Protein AF-A0A7S0YX97-F1 (afdb_monomer_lite)

pLDDT: mean 81.43, std 14.06, range [36.03, 95.94]

Organism: NCBI:txid464990

Structure (mmCIF, N/CA/C/O backbone):
data_AF-A0A7S0YX97-F1
#
_entry.id   AF-A0A7S0YX97-F1
#
loop_
_atom_site.group_PDB
_atom_site.id
_atom_site.type_symbol
_atom_site.label_atom_id
_atom_site.label_alt_id
_atom_site.label_comp_id
_atom_site.label_asym_id
_atom_site.label_entity_id
_atom_site.label_seq_id
_atom_site.pdbx_PDB_ins_code
_atom_site.Cartn_x
_atom_site.Cartn_y
_atom_site.Cartn_z
_atom_site.occupancy
_atom_site.B_iso_or_equiv
_atom_site.auth_seq_id
_atom_site.auth_comp_id
_atom_site.auth_asym_id
_atom_site.auth_atom_id
_atom_site.pdbx_PDB_model_num
ATOM 1 N N . TRP A 1 1 ? 16.962 -0.745 16.112 1.00 36.03 1 TRP A N 1
ATOM 2 C CA . TRP A 1 1 ? 16.761 0.071 14.904 1.00 36.03 1 TRP A CA 1
ATOM 3 C C . TRP A 1 1 ? 15.446 0.807 15.059 1.00 36.03 1 TRP A C 1
ATOM 5 O O . TRP A 1 1 ? 14.410 0.289 14.685 1.00 36.03 1 TRP A O 1
ATOM 15 N N . THR A 1 2 ? 15.469 1.960 15.720 1.00 36.66 2 THR A N 1
ATOM 16 C CA . THR A 1 2 ? 14.302 2.837 15.868 1.00 36.66 2 THR A CA 1
ATOM 17 C C . THR A 1 2 ? 14.661 4.143 15.182 1.00 36.66 2 THR A C 1
ATOM 19 O O . THR A 1 2 ? 15.273 5.018 15.789 1.00 36.66 2 THR A O 1
ATOM 22 N N . SER A 1 3 ? 14.378 4.244 13.885 1.00 39.28 3 SER A N 1
ATOM 23 C CA . SER A 1 3 ? 14.501 5.509 13.166 1.00 39.28 3 SER A CA 1
ATOM 24 C C . SER A 1 3 ? 13.164 6.233 13.243 1.00 39.28 3 SER A C 1
ATOM 26 O O . SER A 1 3 ? 12.255 5.970 12.463 1.00 39.28 3 SER A O 1
ATOM 28 N N . HIS A 1 4 ? 13.057 7.150 14.204 1.00 38.91 4 HIS A N 1
ATOM 29 C CA . HIS A 1 4 ? 12.145 8.282 14.107 1.00 38.91 4 HIS A CA 1
ATOM 30 C C . HIS A 1 4 ? 12.604 9.151 12.934 1.00 38.91 4 HIS A C 1
ATOM 32 O O . HIS A 1 4 ? 13.536 9.943 13.041 1.00 38.91 4 HIS A O 1
ATOM 38 N N . GLY A 1 5 ? 11.975 8.934 11.789 1.00 39.34 5 GLY A N 1
ATOM 39 C CA . GLY A 1 5 ? 12.177 9.688 10.566 1.00 39.34 5 GLY A CA 1
ATOM 40 C C . GLY A 1 5 ? 11.079 9.265 9.615 1.00 39.34 5 GLY A C 1
ATOM 41 O O . GLY A 1 5 ? 11.224 8.251 8.948 1.00 39.34 5 GLY A O 1
ATOM 42 N N . SER A 1 6 ? 9.963 9.998 9.634 1.00 45.00 6 SER A N 1
ATOM 43 C CA . SER A 1 6 ? 8.816 9.810 8.742 1.00 45.00 6 SER A CA 1
ATOM 44 C C . SER A 1 6 ? 9.303 9.668 7.296 1.00 45.00 6 SER A C 1
ATOM 46 O O . SER A 1 6 ? 9.587 10.668 6.632 1.00 45.00 6 SER A O 1
ATOM 48 N N . THR A 1 7 ? 9.400 8.437 6.799 1.00 53.12 7 THR A N 1
ATOM 49 C CA . THR A 1 7 ? 9.616 8.172 5.381 1.00 53.12 7 THR A CA 1
ATOM 50 C C . THR A 1 7 ? 8.329 8.544 4.662 1.00 53.12 7 THR A C 1
ATOM 52 O O . THR A 1 7 ? 7.250 8.016 4.916 1.00 53.12 7 THR A O 1
ATOM 55 N N . VAL A 1 8 ? 8.419 9.556 3.811 1.00 60.56 8 VAL A N 1
ATOM 56 C CA . VAL A 1 8 ? 7.287 10.024 3.020 1.00 60.56 8 VAL A CA 1
ATOM 57 C C . VAL A 1 8 ? 6.892 8.920 2.038 1.00 60.56 8 VAL A C 1
ATOM 59 O O . VAL A 1 8 ? 7.687 8.605 1.162 1.00 60.56 8 VAL A O 1
ATOM 62 N N . GLY A 1 9 ? 5.688 8.356 2.189 1.00 70.44 9 GLY A N 1
ATOM 63 C CA . GLY A 1 9 ? 4.916 7.633 1.166 1.00 70.44 9 GLY A CA 1
ATOM 64 C C . GLY A 1 9 ? 5.698 6.787 0.157 1.00 70.44 9 GLY A C 1
ATOM 65 O O . GLY A 1 9 ? 5.473 6.945 -1.039 1.00 70.44 9 GLY A O 1
ATOM 66 N N . GLN A 1 10 ? 6.625 5.934 0.602 1.00 80.38 10 GLN A N 1
ATOM 67 C CA . GLN A 1 10 ? 7.379 5.049 -0.292 1.00 80.38 10 GLN A CA 1
ATOM 68 C C . GLN A 1 10 ? 6.646 3.721 -0.493 1.00 80.38 10 GLN A C 1
ATOM 70 O O . GLN A 1 10 ? 6.045 3.185 0.436 1.00 80.38 10 GLN A O 1
ATOM 75 N N . VAL A 1 11 ? 6.767 3.161 -1.693 1.00 86.31 11 VAL A N 1
ATOM 76 C CA . VAL A 1 11 ? 6.356 1.794 -2.036 1.00 86.31 11 VAL A CA 1
ATOM 77 C C . VAL A 1 11 ? 7.559 1.168 -2.707 1.00 86.31 11 VAL A C 1
ATOM 79 O O . VAL A 1 11 ? 8.001 1.637 -3.753 1.00 86.31 11 VAL A O 1
ATOM 82 N N . LEU A 1 12 ? 8.127 0.153 -2.065 1.00 87.56 12 LEU A N 1
ATOM 83 C CA . LEU A 1 12 ? 9.315 -0.523 -2.563 1.00 87.56 12 LEU A CA 1
ATOM 84 C C . LEU A 1 12 ? 8.913 -1.859 -3.185 1.00 87.56 12 LEU A C 1
ATOM 86 O O . LEU A 1 12 ? 8.162 -2.619 -2.573 1.00 87.56 12 LEU A O 1
ATOM 90 N N . SER A 1 13 ? 9.436 -2.153 -4.370 1.00 87.88 13 SER A N 1
ATOM 91 C CA . SER A 1 13 ? 9.271 -3.442 -5.040 1.00 87.88 13 SER A CA 1
ATOM 92 C C . SER A 1 13 ? 10.614 -4.160 -5.168 1.00 87.88 13 SER A C 1
ATOM 94 O O . SER A 1 13 ? 11.678 -3.536 -5.156 1.00 87.88 13 SER A O 1
ATOM 96 N N . SER A 1 14 ? 10.565 -5.486 -5.272 1.00 90.50 14 SER A N 1
ATOM 97 C CA . SER A 1 14 ? 11.725 -6.324 -5.550 1.00 90.50 14 SER A CA 1
ATOM 98 C C . SER A 1 14 ? 11.295 -7.558 -6.335 1.00 90.50 14 SER A C 1
ATOM 100 O O . SER A 1 14 ? 10.249 -8.142 -6.053 1.00 90.50 14 SER A O 1
ATOM 102 N N . SER A 1 15 ? 12.106 -7.957 -7.314 1.00 90.19 15 SER A N 1
ATOM 103 C CA . SER A 1 15 ? 11.893 -9.189 -8.090 1.00 90.19 15 SER A CA 1
ATOM 104 C C . SER A 1 15 ? 12.722 -10.371 -7.581 1.00 90.19 15 SER A C 1
ATOM 106 O O . SER A 1 15 ? 12.398 -11.517 -7.881 1.00 90.19 15 SER A O 1
ATOM 108 N N . ASP A 1 16 ? 13.771 -10.105 -6.800 1.00 93.19 16 ASP A N 1
ATOM 109 C CA . ASP A 1 16 ? 14.728 -11.096 -6.297 1.00 93.19 16 ASP A CA 1
ATOM 110 C C . ASP A 1 16 ? 14.778 -11.167 -4.760 1.00 93.19 16 ASP A C 1
ATOM 112 O O . ASP A 1 16 ? 15.461 -12.019 -4.194 1.00 93.19 16 ASP A O 1
ATOM 116 N N . GLY A 1 17 ? 14.064 -10.273 -4.072 1.00 92.56 17 GLY A N 1
ATOM 117 C CA . GLY A 1 17 ? 14.095 -10.112 -2.619 1.00 92.56 17 GLY A CA 1
ATOM 118 C C . GLY A 1 17 ? 15.376 -9.461 -2.082 1.00 92.56 17 GLY A C 1
ATOM 119 O O . GLY A 1 17 ? 15.478 -9.238 -0.875 1.00 92.56 17 GLY A O 1
ATOM 120 N N . ALA A 1 18 ? 16.344 -9.140 -2.944 1.00 93.00 18 ALA A N 1
ATOM 121 C CA . ALA A 1 18 ? 17.657 -8.619 -2.574 1.00 93.00 18 ALA A CA 1
ATOM 122 C C . ALA A 1 18 ? 17.830 -7.143 -2.960 1.00 93.00 18 ALA A C 1
ATOM 124 O O . ALA A 1 18 ? 18.402 -6.369 -2.189 1.00 93.00 18 ALA A O 1
ATOM 125 N N . VAL A 1 19 ? 17.314 -6.736 -4.120 1.00 92.44 19 VAL A N 1
ATOM 126 C CA . VAL A 1 19 ? 17.364 -5.359 -4.624 1.00 92.4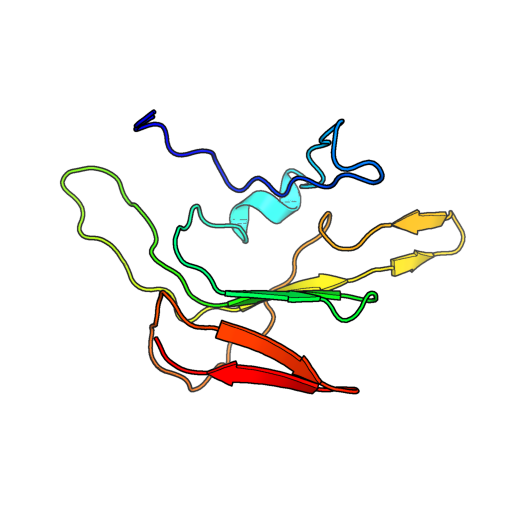4 19 VAL A CA 1
ATOM 127 C C . VAL A 1 19 ? 15.976 -4.743 -4.564 1.00 92.44 19 VAL A C 1
ATOM 129 O O . VAL A 1 19 ? 15.010 -5.327 -5.047 1.00 92.44 19 VAL A O 1
ATOM 132 N N . TRP A 1 20 ? 15.890 -3.542 -3.995 1.00 90.06 20 TRP A N 1
ATOM 133 C CA . TRP A 1 20 ? 14.630 -2.838 -3.778 1.00 90.06 20 TRP A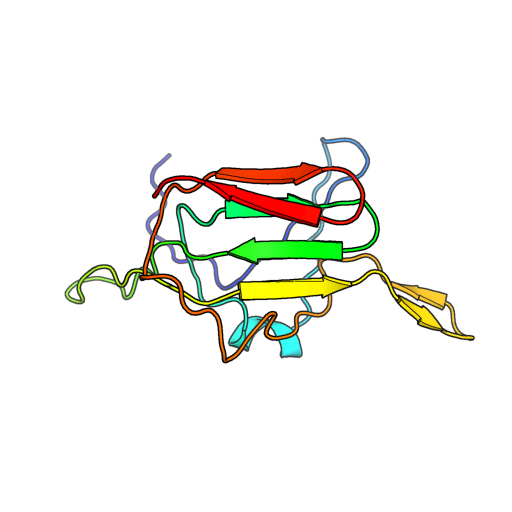 CA 1
ATOM 134 C C . TRP A 1 20 ? 14.606 -1.520 -4.545 1.00 90.06 20 TRP A C 1
ATOM 136 O O . TRP A 1 20 ? 15.545 -0.726 -4.457 1.00 90.06 20 TRP A O 1
ATOM 146 N N . VAL A 1 21 ? 13.523 -1.283 -5.282 1.00 88.31 21 VAL A N 1
ATOM 147 C CA . VAL A 1 21 ? 13.312 -0.081 -6.097 1.00 88.31 21 VAL A CA 1
ATOM 148 C C . VAL A 1 21 ? 12.095 0.666 -5.573 1.00 88.31 21 VAL A C 1
ATOM 150 O O . VAL A 1 21 ? 11.084 0.052 -5.248 1.00 88.31 21 VAL A O 1
ATOM 153 N N . ASN A 1 22 ? 12.189 1.992 -5.469 1.00 86.12 22 ASN A N 1
ATOM 154 C CA . ASN A 1 22 ? 11.039 2.821 -5.117 1.00 86.12 22 ASN A CA 1
ATOM 155 C C . ASN A 1 22 ? 10.160 3.035 -6.352 1.00 86.12 22 ASN A C 1
ATOM 157 O O . ASN A 1 22 ? 10.620 3.611 -7.336 1.00 86.12 22 ASN A O 1
ATOM 161 N N . GLU A 1 23 ? 8.912 2.585 -6.278 1.00 83.19 23 GLU A N 1
ATOM 162 C CA . GLU A 1 23 ? 7.961 2.614 -7.391 1.00 83.19 23 GLU A CA 1
ATOM 163 C C . GLU A 1 23 ? 7.120 3.889 -7.429 1.00 83.19 23 GLU A C 1
ATOM 165 O O . GLU A 1 23 ? 6.539 4.200 -8.461 1.00 83.19 23 GLU A O 1
ATOM 170 N N . VAL A 1 24 ? 7.027 4.639 -6.328 1.00 75.69 24 VAL A N 1
ATOM 171 C CA . VAL A 1 24 ? 6.045 5.728 -6.210 1.00 75.69 24 VAL A CA 1
ATOM 172 C C . VAL A 1 24 ? 6.406 6.909 -7.098 1.00 75.69 24 VAL A C 1
ATOM 174 O O . VAL A 1 24 ? 7.487 7.487 -6.970 1.00 75.69 24 VAL A O 1
ATOM 177 N N . ASP A 1 25 ? 5.455 7.326 -7.933 1.00 72.56 25 ASP A N 1
ATOM 178 C CA . ASP A 1 25 ? 5.541 8.611 -8.620 1.00 72.56 25 ASP A CA 1
ATOM 179 C C . ASP A 1 25 ? 5.145 9.771 -7.688 1.00 72.56 25 ASP A C 1
ATOM 181 O O . ASP A 1 25 ? 4.222 9.660 -6.873 1.00 72.56 25 ASP A O 1
ATOM 185 N N . TYR A 1 26 ? 5.803 10.921 -7.841 1.00 64.25 26 TYR A N 1
ATOM 186 C CA . TYR A 1 26 ? 5.603 12.116 -7.016 1.00 64.25 26 TYR A CA 1
ATOM 187 C C . TYR A 1 26 ? 4.142 12.578 -6.982 1.00 64.25 26 TYR A C 1
ATOM 189 O O . TYR A 1 26 ? 3.661 13.027 -5.941 1.00 64.25 26 TYR A O 1
ATOM 197 N N . ALA A 1 27 ? 3.412 12.420 -8.091 1.00 65.25 27 ALA A N 1
ATOM 198 C CA . ALA A 1 27 ? 1.992 12.760 -8.176 1.00 65.25 27 ALA A CA 1
ATOM 199 C C . ALA A 1 27 ? 1.105 11.906 -7.244 1.00 65.25 27 ALA A C 1
ATOM 201 O O . ALA A 1 27 ? 0.070 12.377 -6.773 1.00 65.25 27 ALA A O 1
ATOM 202 N N . SER A 1 28 ? 1.532 10.680 -6.925 1.00 67.00 28 SER A N 1
ATOM 203 C CA . SER A 1 28 ? 0.802 9.740 -6.062 1.00 67.00 28 SER A CA 1
ATOM 204 C C . SER A 1 28 ? 1.140 9.888 -4.575 1.00 67.00 28 SER A C 1
ATOM 206 O O . SER A 1 28 ? 0.391 9.412 -3.719 1.00 67.00 28 SER A O 1
ATOM 208 N N . MET A 1 29 ? 2.226 10.594 -4.235 1.00 66.44 29 MET A N 1
ATOM 209 C CA . MET A 1 29 ? 2.681 10.761 -2.846 1.00 66.44 29 MET A CA 1
ATOM 210 C C . MET A 1 29 ? 1.651 11.466 -1.953 1.00 66.44 29 MET A C 1
ATOM 212 O O . MET A 1 29 ? 1.604 11.216 -0.752 1.00 66.44 29 MET A O 1
ATOM 216 N N . ALA A 1 30 ? 0.798 12.322 -2.524 1.00 66.56 30 ALA A N 1
ATOM 217 C CA . ALA A 1 30 ? -0.257 13.005 -1.775 1.00 66.56 30 ALA A CA 1
ATOM 218 C C . ALA A 1 30 ? -1.359 12.050 -1.273 1.00 66.56 30 ALA A C 1
ATOM 220 O O . ALA A 1 30 ? -2.020 12.347 -0.278 1.00 66.56 30 ALA A O 1
ATOM 221 N N . LEU A 1 31 ? -1.557 10.911 -1.948 1.00 70.19 31 LEU A N 1
ATOM 222 C CA . LEU A 1 31 ? -2.525 9.879 -1.561 1.00 70.19 31 LEU A CA 1
ATOM 223 C C . LEU A 1 31 ? -1.914 8.871 -0.584 1.00 70.19 31 LEU A C 1
ATOM 225 O O . LEU A 1 31 ? -2.585 8.387 0.328 1.00 70.19 31 LEU A O 1
ATOM 229 N N . LEU A 1 32 ? -0.616 8.611 -0.720 1.00 75.00 32 LEU A N 1
ATOM 230 C CA . LEU A 1 32 ? 0.162 7.795 0.205 1.00 75.00 32 LEU A CA 1
ATOM 231 C C . LEU A 1 32 ? 0.619 8.609 1.413 1.00 75.00 32 LEU A C 1
ATOM 233 O O . LEU A 1 32 ? 1.810 8.790 1.672 1.00 75.00 32 LEU A O 1
ATOM 237 N N . VAL A 1 33 ? -0.356 9.092 2.182 1.00 78.75 33 VAL A N 1
ATOM 238 C CA . VAL A 1 33 ? -0.082 9.671 3.495 1.00 78.75 33 VAL A CA 1
ATOM 239 C C . VAL A 1 33 ? 0.759 8.683 4.305 1.00 78.75 33 VAL A C 1
ATOM 241 O O . VAL A 1 33 ? 0.400 7.504 4.384 1.00 78.75 33 VAL A O 1
ATOM 244 N N . SER A 1 34 ? 1.866 9.173 4.880 1.00 80.94 34 SER A N 1
ATOM 245 C CA . SER A 1 34 ? 2.753 8.376 5.732 1.00 80.94 34 SER A CA 1
ATOM 246 C C . SER A 1 34 ? 1.936 7.686 6.818 1.00 80.94 34 SER A C 1
ATOM 248 O O . SER A 1 34 ? 1.179 8.343 7.543 1.00 80.94 34 SER A O 1
ATOM 250 N N . ARG A 1 35 ? 2.038 6.359 6.864 1.00 84.75 35 ARG A N 1
ATOM 251 C CA . ARG A 1 35 ? 1.218 5.520 7.725 1.00 84.75 35 ARG A CA 1
ATOM 252 C C . ARG A 1 35 ? 1.948 4.252 8.131 1.00 84.75 35 ARG A C 1
ATOM 254 O O . ARG A 1 35 ? 2.739 3.710 7.365 1.00 84.75 35 ARG A O 1
ATOM 261 N N . GLU A 1 36 ? 1.605 3.758 9.307 1.00 88.06 36 GLU A N 1
ATOM 262 C CA . GLU A 1 36 ? 2.079 2.495 9.866 1.00 88.06 36 GLU A CA 1
ATOM 263 C C . GLU A 1 36 ? 0.889 1.567 10.130 1.00 88.06 36 GLU A C 1
ATOM 265 O O . GLU A 1 36 ? -0.258 2.010 10.180 1.00 88.06 36 GLU A O 1
ATOM 270 N N . HIS A 1 37 ? 1.139 0.263 10.263 1.00 91.62 37 HIS A N 1
ATOM 271 C CA . HIS A 1 37 ? 0.099 -0.741 10.551 1.00 91.62 37 HIS A CA 1
ATOM 272 C C . HIS A 1 37 ? -1.085 -0.760 9.562 1.00 91.62 37 HIS A C 1
ATOM 274 O O . HIS A 1 37 ? -2.186 -1.190 9.913 1.00 91.62 37 HIS A O 1
ATOM 280 N N . ALA A 1 38 ? -0.883 -0.283 8.334 1.00 91.94 38 ALA A N 1
ATOM 281 C CA . ALA A 1 38 ? -1.870 -0.406 7.273 1.00 91.94 38 ALA A CA 1
ATOM 282 C C . ALA A 1 38 ? -1.904 -1.845 6.742 1.00 91.94 38 ALA A C 1
ATOM 284 O O . ALA A 1 38 ? -0.880 -2.533 6.706 1.00 91.94 38 ALA A O 1
ATOM 285 N N . ALA A 1 39 ? -3.078 -2.289 6.306 1.00 94.50 39 ALA A N 1
ATOM 286 C CA . ALA A 1 39 ? -3.235 -3.592 5.681 1.00 94.50 39 ALA A CA 1
ATOM 287 C C . ALA A 1 39 ? -2.942 -3.486 4.180 1.00 94.50 39 ALA A C 1
ATOM 289 O O . ALA A 1 39 ? -3.420 -2.558 3.524 1.00 94.50 39 ALA A O 1
ATOM 290 N N . VAL A 1 40 ? -2.176 -4.435 3.638 1.00 94.25 40 VAL A N 1
ATOM 291 C CA . VAL A 1 40 ? -1.820 -4.482 2.214 1.00 94.25 40 VAL A CA 1
ATOM 292 C C . VAL A 1 40 ? -2.101 -5.866 1.651 1.00 94.25 40 VAL A C 1
ATOM 294 O O . VAL A 1 40 ? -1.781 -6.869 2.284 1.00 94.25 40 VAL A O 1
ATOM 297 N N . ALA A 1 41 ? -2.670 -5.915 0.450 1.00 94.81 41 ALA A N 1
ATOM 298 C CA . ALA A 1 41 ? -2.831 -7.137 -0.325 1.00 94.81 41 ALA A CA 1
ATOM 299 C C . ALA A 1 41 ? -2.690 -6.847 -1.818 1.00 94.81 41 ALA A C 1
ATOM 301 O O . ALA A 1 41 ? -2.851 -5.713 -2.271 1.00 94.81 41 ALA A O 1
ATOM 302 N N . SER A 1 42 ? -2.413 -7.898 -2.580 1.00 92.38 42 SER A N 1
ATOM 303 C CA . SER A 1 42 ? -2.413 -7.865 -4.035 1.00 92.38 42 SER A CA 1
ATOM 304 C C . SER A 1 42 ? -3.086 -9.115 -4.585 1.00 92.38 42 SER A C 1
ATOM 306 O O . SER A 1 42 ? -3.034 -10.180 -3.970 1.00 92.38 42 SER A O 1
ATOM 308 N N . ASP A 1 43 ? -3.714 -8.975 -5.746 1.00 89.56 43 ASP A N 1
ATOM 309 C CA . ASP A 1 43 ? -4.204 -10.072 -6.587 1.00 89.56 43 ASP A CA 1
ATOM 310 C C . ASP A 1 43 ? -3.339 -10.264 -7.852 1.00 89.56 43 ASP A C 1
ATOM 312 O O . ASP A 1 43 ? -3.694 -11.028 -8.744 1.00 89.56 43 ASP A O 1
ATOM 316 N N . GLY A 1 44 ? -2.195 -9.574 -7.936 1.00 86.50 44 GLY A N 1
ATOM 317 C CA . GLY A 1 44 ? -1.307 -9.560 -9.100 1.00 86.50 44 GLY A CA 1
ATOM 318 C C . GLY A 1 44 ? -1.671 -8.525 -10.171 1.00 86.50 44 GLY A C 1
ATOM 319 O O . GLY A 1 44 ? -0.800 -8.152 -10.953 1.00 86.50 44 GLY A O 1
ATOM 320 N N . LEU A 1 45 ? -2.905 -8.014 -10.188 1.00 88.69 45 LEU A N 1
ATOM 321 C CA . LEU A 1 45 ? -3.344 -6.937 -11.085 1.00 88.69 45 LEU A CA 1
ATOM 322 C C . LEU A 1 45 ? -3.464 -5.595 -10.367 1.00 88.69 45 LEU A C 1
ATOM 324 O O . LEU A 1 45 ? -3.369 -4.548 -10.996 1.00 88.69 45 LEU A O 1
ATOM 328 N N . GLN A 1 46 ? -3.657 -5.604 -9.057 1.00 90.94 46 GLN A N 1
ATOM 329 C CA . GLN A 1 46 ? -3.696 -4.407 -8.234 1.00 90.94 46 GLN A CA 1
ATOM 330 C C . GLN A 1 46 ? -3.024 -4.647 -6.888 1.00 90.94 46 GLN A C 1
ATOM 332 O O . GLN A 1 46 ? -2.872 -5.777 -6.416 1.00 90.94 46 GLN A O 1
ATOM 337 N N . VAL A 1 47 ? -2.640 -3.550 -6.252 1.00 92.44 47 VAL A N 1
ATOM 338 C CA . VAL A 1 47 ? -2.225 -3.492 -4.856 1.00 92.44 47 VAL A CA 1
ATOM 339 C C . VAL A 1 47 ? -3.215 -2.595 -4.132 1.00 92.44 47 VAL A C 1
ATOM 341 O O . VAL A 1 47 ? -3.475 -1.469 -4.560 1.00 92.44 47 VAL A O 1
ATOM 344 N N . VAL A 1 48 ? -3.757 -3.094 -3.028 1.00 92.56 48 VAL A N 1
ATOM 345 C CA . VAL A 1 48 ? -4.689 -2.365 -2.170 1.00 92.56 48 VAL A CA 1
ATOM 346 C C . VAL A 1 48 ? -4.019 -2.102 -0.832 1.00 92.56 48 VAL A C 1
ATOM 348 O O . VAL A 1 48 ? -3.457 -3.009 -0.221 1.00 92.56 48 VAL A O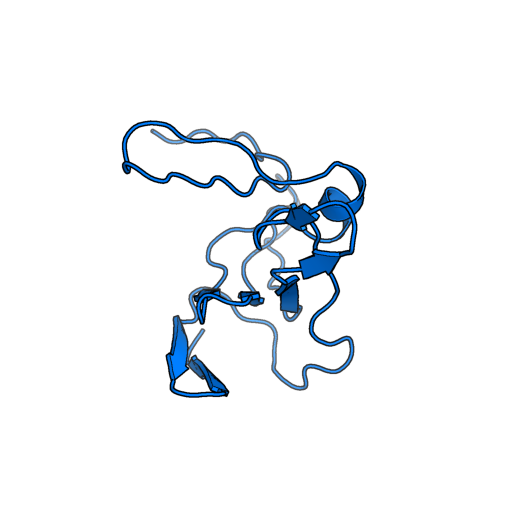 1
ATOM 351 N N . LEU A 1 49 ? -4.106 -0.854 -0.383 1.00 92.25 49 LEU A N 1
ATOM 352 C CA . LEU A 1 49 ? -3.656 -0.360 0.912 1.00 92.25 49 LEU A CA 1
ATOM 353 C C . LEU A 1 49 ? -4.879 0.154 1.674 1.00 92.25 49 LEU A C 1
ATOM 355 O O . LEU A 1 49 ? -5.601 1.009 1.160 1.00 92.25 49 LEU A O 1
ATOM 359 N N . ALA A 1 50 ? -5.109 -0.335 2.890 1.00 92.31 50 ALA A N 1
ATOM 360 C CA . ALA A 1 50 ? -6.279 0.023 3.687 1.00 92.31 50 ALA A CA 1
ATOM 361 C C . ALA A 1 50 ? -5.910 0.414 5.124 1.00 92.31 50 ALA A C 1
ATOM 363 O O . ALA A 1 50 ? -5.167 -0.296 5.808 1.00 92.31 50 ALA A O 1
ATOM 364 N N . GLY A 1 51 ? -6.491 1.524 5.586 1.00 91.94 51 GLY A N 1
ATOM 365 C CA . GLY A 1 51 ? -6.381 1.995 6.966 1.00 91.94 51 GLY A CA 1
ATOM 366 C C . GLY A 1 51 ? -4.949 2.323 7.392 1.00 91.94 51 GLY A C 1
ATOM 367 O O . GLY A 1 51 ? -4.146 2.827 6.597 1.00 91.94 51 GLY A O 1
ATOM 368 N N . GLY A 1 52 ? -4.654 2.053 8.664 1.00 91.75 52 GLY A N 1
ATOM 369 C CA . GLY A 1 52 ? -3.368 2.316 9.308 1.00 91.75 52 GLY A CA 1
ATOM 370 C C . GLY A 1 52 ? -3.406 3.512 10.258 1.00 91.75 52 GLY A C 1
ATOM 371 O O . GLY A 1 52 ? -4.444 4.132 10.476 1.00 91.75 52 GLY A O 1
ATOM 372 N N . VAL A 1 53 ? -2.251 3.827 10.832 1.00 89.88 53 VAL A N 1
ATOM 373 C CA . VAL A 1 53 ? -2.033 4.963 11.729 1.00 89.88 53 VAL A CA 1
ATOM 374 C C . VAL A 1 53 ? -1.185 5.991 11.007 1.00 89.88 53 VAL A C 1
ATOM 376 O O . VAL A 1 53 ? -0.069 5.689 10.591 1.00 89.88 53 VAL A O 1
ATOM 379 N N . ARG A 1 54 ? -1.683 7.217 10.874 1.00 86.69 54 ARG A N 1
ATOM 380 C CA . ARG A 1 54 ? -0.875 8.349 10.432 1.00 86.69 54 ARG A CA 1
ATOM 381 C C . ARG A 1 54 ? -0.129 8.941 11.623 1.00 86.69 54 ARG A C 1
ATOM 383 O O . ARG A 1 54 ? -0.754 9.469 12.543 1.00 86.69 54 ARG A O 1
ATOM 390 N N . ASN A 1 55 ? 1.196 8.956 11.525 1.00 76.06 55 ASN A N 1
ATOM 391 C CA . ASN A 1 55 ? 2.059 9.674 12.456 1.00 76.06 55 ASN A CA 1
ATOM 392 C C . ASN A 1 55 ? 2.158 11.144 12.037 1.00 76.06 55 ASN A C 1
ATOM 394 O O . ASN A 1 55 ? 2.704 11.477 10.985 1.00 76.06 55 ASN A O 1
ATOM 398 N N . LEU A 1 56 ? 1.597 12.034 12.855 1.00 74.31 56 LEU A N 1
ATOM 399 C CA . LEU A 1 56 ? 1.638 13.486 12.636 1.00 74.31 56 LEU A CA 1
ATOM 400 C C . LEU A 1 56 ? 2.857 14.157 13.291 1.00 74.31 56 LEU A C 1
ATOM 402 O O . LEU A 1 56 ? 3.023 15.370 13.174 1.00 74.31 56 LEU A O 1
ATOM 406 N N . GLY A 1 57 ? 3.722 13.359 13.925 1.00 68.62 57 GLY A N 1
ATOM 407 C CA . GLY A 1 57 ? 4.832 13.832 14.746 1.00 68.62 57 GLY A CA 1
ATOM 408 C C . GLY A 1 57 ? 4.359 14.375 16.095 1.00 68.62 57 GLY A C 1
ATOM 409 O O . GLY A 1 57 ? 3.216 14.799 16.250 1.00 68.62 57 GLY A O 1
ATOM 410 N N . GLU A 1 58 ? 5.251 14.379 17.081 1.00 68.38 58 GLU A N 1
ATOM 411 C CA . GLU A 1 58 ? 4.988 15.010 18.377 1.00 68.38 58 GLU A CA 1
ATOM 412 C C . GLU A 1 58 ? 4.760 16.523 18.203 1.00 68.38 58 GLU A C 1
ATOM 414 O O . GLU A 1 58 ? 5.522 17.168 17.474 1.00 68.38 58 GLU A O 1
ATOM 419 N N . PRO A 1 59 ? 3.745 17.130 18.850 1.00 59.81 59 PRO A N 1
ATOM 420 C CA . PRO A 1 59 ? 2.877 16.591 19.907 1.00 59.81 59 PRO A CA 1
ATOM 421 C C . PRO A 1 59 ? 1.496 16.106 19.409 1.00 59.81 59 PRO A C 1
ATOM 423 O O . PRO A 1 59 ? 0.532 16.086 20.176 1.00 59.81 59 PRO A O 1
ATOM 426 N N . SER A 1 60 ? 1.337 15.827 18.112 1.00 64.94 60 SER A N 1
ATOM 427 C CA . SER A 1 60 ? 0.030 15.472 17.552 1.00 64.94 60 SER A CA 1
ATOM 428 C C . SER A 1 60 ? -0.300 13.996 17.779 1.00 64.94 60 SER A C 1
ATOM 430 O O . SER A 1 60 ? 0.553 13.141 17.544 1.00 64.94 60 SER A O 1
ATOM 432 N N . PRO A 1 61 ? -1.544 13.678 18.18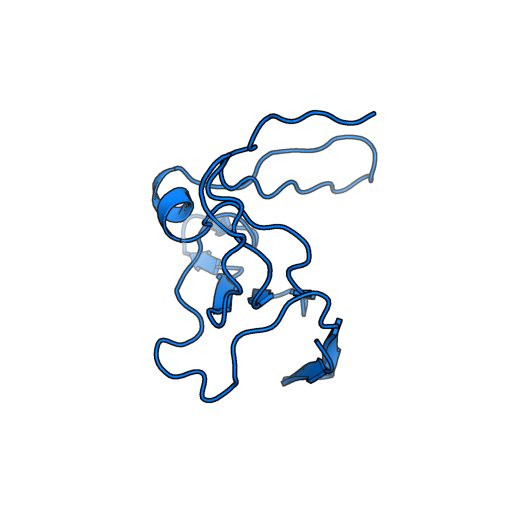1 1.00 69.44 61 PRO A N 1
ATOM 433 C CA . PRO A 1 61 ? -1.953 12.301 18.399 1.00 69.44 61 PRO A CA 1
ATOM 434 C C . PRO A 1 61 ? -1.933 11.501 17.093 1.00 69.44 61 PRO A C 1
ATOM 436 O O . PRO A 1 61 ? -2.194 12.030 16.007 1.00 69.44 61 PRO A O 1
ATOM 439 N N . GLU A 1 62 ? -1.658 10.207 17.231 1.00 81.56 62 GLU A N 1
ATOM 440 C CA . GLU A 1 62 ? -1.861 9.201 16.194 1.00 81.56 62 GLU A CA 1
ATOM 441 C C . GLU A 1 62 ? -3.281 9.301 15.615 1.00 81.56 62 GLU A C 1
ATOM 443 O O . GLU A 1 62 ? -4.270 9.332 16.351 1.00 81.56 62 GLU A O 1
ATOM 448 N N . MET A 1 63 ? -3.390 9.365 14.286 1.00 87.38 63 MET A N 1
ATOM 449 C CA . MET A 1 63 ? -4.680 9.417 13.597 1.00 87.38 63 MET A CA 1
ATOM 450 C C . MET A 1 63 ? -4.941 8.092 12.890 1.00 87.38 63 MET A C 1
ATOM 452 O O . MET A 1 63 ? -4.234 7.743 11.944 1.00 87.38 63 MET A O 1
ATOM 456 N N . LEU A 1 64 ? -5.980 7.377 13.322 1.00 90.31 64 LEU A N 1
ATOM 457 C CA . LEU A 1 64 ? -6.449 6.189 12.619 1.00 90.31 64 LEU A CA 1
ATOM 458 C C . LEU A 1 64 ? -7.039 6.578 11.264 1.00 90.31 64 LEU A C 1
ATOM 460 O O . LEU A 1 64 ? -7.773 7.559 11.126 1.00 90.31 64 LEU A O 1
ATOM 464 N N . LEU A 1 65 ? -6.710 5.788 10.253 1.00 89.12 65 LEU A N 1
ATOM 465 C CA . LEU A 1 65 ? -7.158 5.991 8.891 1.00 89.12 65 LEU A CA 1
ATOM 466 C C . LEU A 1 65 ? -8.293 5.019 8.560 1.00 89.12 65 LEU A C 1
ATOM 468 O O . LEU A 1 65 ? -8.338 3.876 9.014 1.00 89.12 65 LEU A O 1
ATOM 472 N N . ARG A 1 66 ? -9.222 5.485 7.729 1.00 90.44 66 ARG A N 1
ATOM 473 C CA . ARG A 1 66 ? -10.309 4.682 7.137 1.00 90.44 66 ARG A CA 1
ATOM 474 C C . ARG A 1 66 ? -10.249 4.647 5.615 1.00 90.44 66 ARG A C 1
ATOM 476 O O . ARG A 1 66 ? -11.161 4.125 4.981 1.00 90.44 66 ARG A O 1
ATOM 483 N N . ASP A 1 67 ? -9.242 5.274 5.024 1.00 89.19 67 ASP A N 1
ATOM 484 C CA . ASP A 1 67 ? -9.119 5.371 3.581 1.00 89.19 67 ASP A CA 1
ATOM 485 C C . ASP A 1 67 ? -8.603 4.063 2.971 1.00 89.19 67 ASP A C 1
ATOM 487 O O . ASP A 1 67 ? -8.045 3.187 3.639 1.00 89.19 67 ASP A O 1
ATOM 491 N N . VAL A 1 68 ? -8.832 3.958 1.667 1.00 90.19 68 VAL A N 1
ATOM 492 C CA . VAL A 1 68 ? -8.270 2.921 0.811 1.00 90.19 68 VAL A CA 1
ATOM 493 C C . VAL A 1 68 ? -7.542 3.621 -0.312 1.00 90.19 68 VAL A C 1
ATOM 495 O O . VAL A 1 68 ? -8.109 4.514 -0.949 1.00 90.19 68 VAL A O 1
ATOM 498 N N . ALA A 1 69 ? -6.323 3.186 -0.585 1.00 90.06 69 ALA A N 1
ATOM 499 C CA . ALA A 1 69 ? -5.609 3.524 -1.800 1.00 90.06 69 ALA A CA 1
ATOM 500 C C . ALA A 1 69 ? -5.449 2.250 -2.633 1.00 90.06 69 ALA A C 1
ATOM 502 O O . ALA A 1 69 ? -5.188 1.174 -2.093 1.00 90.06 69 ALA A O 1
ATOM 503 N N . VAL A 1 70 ? -5.636 2.371 -3.943 1.00 90.94 70 VAL A N 1
ATOM 504 C CA . VAL A 1 70 ? -5.495 1.260 -4.885 1.00 90.94 70 VAL A CA 1
ATOM 505 C C . VAL A 1 70 ? -4.560 1.682 -6.000 1.00 90.94 70 VAL A C 1
ATOM 507 O O . VAL A 1 70 ? -4.682 2.785 -6.539 1.00 90.94 70 VAL A O 1
ATOM 510 N N . SER A 1 71 ? -3.633 0.799 -6.339 1.00 90.38 71 SER A N 1
ATOM 511 C CA . SER A 1 71 ? -2.767 0.932 -7.498 1.00 90.38 71 SER A CA 1
ATOM 512 C C . SER A 1 71 ? -2.991 -0.240 -8.434 1.00 90.38 71 SER A C 1
ATOM 514 O O . SER A 1 71 ? -3.030 -1.380 -7.982 1.00 90.38 71 SER A O 1
ATOM 516 N N . PHE A 1 72 ? -3.127 0.038 -9.724 1.00 89.12 72 PHE A N 1
ATOM 517 C CA . PHE A 1 72 ? -3.429 -0.962 -10.739 1.00 89.12 72 PHE A CA 1
ATOM 518 C C . PHE A 1 72 ? -2.234 -1.172 -11.661 1.00 89.12 72 PHE A C 1
ATOM 520 O O . PHE A 1 72 ? -1.495 -0.244 -11.986 1.00 89.12 72 PHE A O 1
ATOM 527 N N . TYR A 1 73 ? -2.089 -2.406 -12.119 1.00 86.44 73 TYR A N 1
ATOM 528 C CA . TYR A 1 73 ? -1.320 -2.746 -13.296 1.00 86.44 73 TYR A CA 1
ATOM 529 C C . TYR A 1 73 ? -2.075 -2.227 -14.521 1.00 86.44 73 TYR A C 1
ATOM 531 O O . TYR A 1 73 ? -3.230 -2.597 -14.754 1.00 86.44 73 TYR A O 1
ATOM 539 N N . HIS A 1 74 ? -1.430 -1.376 -15.311 1.00 81.12 74 HIS A N 1
ATOM 540 C CA . HIS A 1 74 ? -2.021 -0.813 -16.520 1.00 81.12 74 HIS A CA 1
ATOM 541 C C . HIS A 1 74 ? -1.137 -1.103 -17.726 1.00 81.12 74 HIS A C 1
ATOM 543 O O . HIS A 1 74 ? 0.057 -0.833 -17.702 1.00 81.12 74 HIS A O 1
ATOM 549 N N . CYS A 1 75 ? -1.733 -1.609 -18.806 1.00 79.19 75 CYS A N 1
ATOM 550 C CA . CYS A 1 75 ? -1.091 -1.684 -20.115 1.00 79.19 75 CYS A CA 1
ATOM 551 C C . CYS A 1 75 ? -1.737 -0.679 -21.065 1.00 79.19 75 CYS A C 1
ATOM 553 O O . CYS A 1 75 ? -2.949 -0.701 -21.277 1.00 79.19 75 CYS A O 1
ATOM 555 N N . HIS A 1 76 ? -0.909 0.164 -21.669 1.00 80.19 76 HIS A N 1
ATOM 556 C CA . HIS A 1 76 ? -1.265 1.045 -22.774 1.00 80.19 76 HIS A CA 1
ATOM 557 C C . HIS A 1 76 ? -0.468 0.654 -24.024 1.00 80.19 76 HIS A C 1
ATOM 559 O O . HIS A 1 76 ? 0.438 -0.178 -23.968 1.00 80.19 76 HIS A O 1
ATOM 565 N N . GLU A 1 77 ? -0.776 1.278 -25.162 1.00 79.75 77 GLU A N 1
ATOM 566 C CA . GLU A 1 77 ? -0.097 1.012 -26.442 1.00 79.75 77 GLU A CA 1
ATOM 567 C C . GLU A 1 77 ? 1.432 1.165 -26.358 1.00 79.75 77 GLU A C 1
ATOM 569 O O . GLU A 1 77 ? 2.169 0.482 -27.063 1.00 79.75 77 GLU A O 1
ATOM 574 N N . THR A 1 78 ? 1.917 2.034 -25.468 1.00 81.81 78 THR A N 1
ATOM 575 C CA . THR A 1 78 ? 3.342 2.337 -25.296 1.00 81.81 78 THR A CA 1
ATOM 576 C C . THR A 1 78 ? 4.036 1.508 -24.211 1.00 81.81 78 THR A C 1
ATOM 578 O O . THR A 1 78 ? 5.223 1.720 -23.969 1.00 81.81 78 THR A O 1
ATOM 581 N N . GLY A 1 79 ? 3.334 0.584 -23.545 1.00 78.50 79 GLY A N 1
ATOM 582 C CA . GLY A 1 79 ? 3.910 -0.299 -22.528 1.00 78.50 79 GLY A CA 1
ATOM 583 C C . GLY A 1 79 ? 3.002 -0.532 -21.323 1.00 78.50 79 GLY A C 1
ATOM 584 O O . GLY A 1 79 ? 1.907 0.019 -21.227 1.00 78.50 79 GLY A O 1
ATOM 585 N N . CYS A 1 80 ? 3.485 -1.353 -20.394 1.00 79.19 80 CYS A N 1
ATOM 586 C CA . CYS A 1 80 ? 2.783 -1.660 -19.154 1.00 79.19 80 CYS A CA 1
ATOM 587 C C . CYS A 1 80 ? 3.506 -1.067 -17.942 1.00 79.19 80 CYS A C 1
ATOM 589 O O . CYS A 1 80 ? 4.738 -1.050 -17.895 1.00 79.19 80 CYS A O 1
ATOM 591 N N . SER A 1 81 ? 2.741 -0.600 -16.960 1.00 77.06 81 SER A N 1
ATOM 592 C CA . SER A 1 81 ? 3.218 -0.170 -15.651 1.00 77.06 81 SER A CA 1
ATOM 593 C C . SER A 1 81 ? 2.851 -1.203 -14.590 1.00 77.06 81 SER A C 1
ATOM 595 O O . SER A 1 81 ? 1.763 -1.779 -14.600 1.00 77.06 81 SER A O 1
ATOM 597 N N . ASN A 1 82 ? 3.776 -1.436 -13.660 1.00 79.06 82 ASN A N 1
ATOM 598 C CA . ASN A 1 82 ? 3.513 -2.271 -12.497 1.00 79.06 82 ASN A CA 1
ATOM 599 C C . ASN A 1 82 ? 2.556 -1.556 -11.536 1.00 79.06 82 ASN A C 1
ATOM 601 O O . ASN A 1 82 ? 2.636 -0.336 -11.356 1.00 79.06 82 ASN A O 1
ATOM 605 N N . ALA A 1 83 ? 1.702 -2.330 -10.867 1.00 82.88 83 ALA A N 1
ATOM 606 C CA . ALA A 1 83 ? 0.992 -1.837 -9.696 1.00 82.88 83 ALA A CA 1
ATOM 607 C C . ALA A 1 83 ? 2.005 -1.401 -8.618 1.00 82.88 83 ALA A C 1
ATOM 609 O O . ALA A 1 83 ? 3.063 -2.006 -8.453 1.00 82.88 83 ALA A O 1
ATOM 610 N N . GLY A 1 84 ? 1.676 -0.344 -7.884 1.00 81.25 84 GLY A N 1
ATOM 611 C CA . GLY A 1 84 ? 2.518 0.301 -6.875 1.00 81.25 84 GLY A CA 1
ATOM 612 C C . GLY A 1 84 ? 3.040 1.684 -7.279 1.00 81.25 84 GLY A C 1
ATOM 613 O O . GLY A 1 84 ? 3.470 2.433 -6.400 1.00 81.25 84 GLY A O 1
ATOM 614 N N . ARG A 1 85 ? 2.955 2.054 -8.566 1.00 82.88 85 ARG A N 1
ATOM 615 C CA . ARG A 1 85 ? 3.483 3.327 -9.087 1.00 82.88 85 ARG A CA 1
ATOM 616 C C . ARG A 1 85 ? 2.494 4.483 -9.033 1.00 82.88 85 ARG A C 1
ATOM 618 O O . ARG A 1 85 ? 2.809 5.555 -8.514 1.00 82.88 85 ARG A O 1
ATOM 625 N N . GLU A 1 86 ? 1.294 4.246 -9.546 1.00 85.50 86 GLU A N 1
ATOM 626 C CA . GLU A 1 86 ? 0.204 5.220 -9.578 1.00 85.50 86 GLU A CA 1
ATOM 627 C C . GLU A 1 86 ? -0.897 4.802 -8.615 1.00 85.50 86 GLU A C 1
ATOM 629 O O . GLU A 1 86 ? -1.382 3.673 -8.680 1.00 85.50 86 GLU A O 1
ATOM 634 N N . TRP A 1 87 ? -1.296 5.698 -7.718 1.00 87.69 87 TRP A N 1
ATOM 635 C CA . TRP A 1 87 ? -2.307 5.402 -6.709 1.00 87.69 87 TRP A CA 1
ATOM 636 C C . TRP A 1 87 ? -3.558 6.224 -6.944 1.00 87.69 87 TRP A C 1
ATOM 638 O O . TRP A 1 87 ? -3.510 7.402 -7.288 1.00 87.69 87 TRP A O 1
ATOM 648 N N . THR A 1 88 ? -4.699 5.594 -6.713 1.00 87.44 88 THR A N 1
ATOM 649 C CA . THR A 1 88 ? -6.012 6.221 -6.789 1.00 87.44 88 THR A CA 1
ATOM 650 C C . THR A 1 88 ? -6.778 5.957 -5.494 1.00 87.44 88 THR A C 1
ATOM 652 O O . THR A 1 88 ? -6.543 4.945 -4.827 1.00 87.44 88 THR A O 1
ATOM 655 N N . PRO A 1 89 ? -7.690 6.851 -5.081 1.00 87.62 89 PRO A N 1
ATOM 656 C CA . PRO A 1 89 ? -8.562 6.578 -3.946 1.00 87.62 89 PRO A CA 1
ATOM 657 C C . PRO A 1 89 ? -9.457 5.367 -4.248 1.00 87.62 89 PRO A C 1
ATOM 659 O O . PRO A 1 89 ? -10.292 5.436 -5.147 1.00 87.62 89 PRO A O 1
ATOM 662 N N . GLY A 1 90 ? -9.320 4.288 -3.473 1.00 80.62 90 GLY A N 1
ATOM 663 C CA . GLY A 1 90 ? -10.097 3.055 -3.643 1.00 80.62 90 GLY A CA 1
ATOM 664 C C . GLY A 1 90 ? -11.580 3.248 -3.370 1.00 80.62 90 GLY A C 1
ATOM 665 O O . GLY A 1 90 ? -12.419 2.684 -4.058 1.00 80.62 90 GLY A O 1
ATOM 666 N N . THR A 1 91 ? -11.911 4.116 -2.413 1.00 65.81 91 THR A N 1
ATOM 667 C CA . THR A 1 91 ? -13.289 4.530 -2.139 1.00 65.81 91 THR A CA 1
ATOM 668 C C . THR A 1 91 ? -13.299 5.833 -1.343 1.00 65.81 91 THR A C 1
ATOM 670 O O . THR A 1 91 ? -12.749 5.888 -0.246 1.00 65.81 91 THR A O 1
ATOM 673 N N . ARG A 1 92 ? -14.022 6.859 -1.815 1.00 56.66 92 ARG A N 1
ATOM 674 C CA . ARG A 1 92 ? -14.468 7.972 -0.944 1.00 56.66 92 ARG A CA 1
ATOM 675 C C . ARG A 1 92 ? -15.645 7.567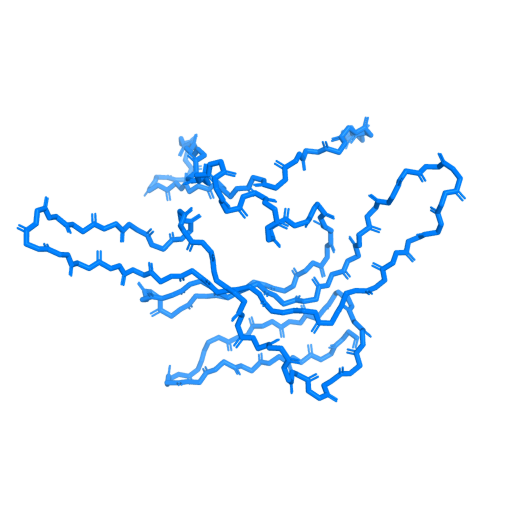 -0.033 1.00 56.66 92 ARG A C 1
ATOM 677 O O . ARG A 1 92 ? -16.120 8.384 0.744 1.00 56.66 92 ARG A O 1
ATOM 684 N N . SER A 1 93 ? -16.122 6.325 -0.152 1.00 57.69 93 SER A N 1
ATOM 685 C CA . SER A 1 93 ? -17.361 5.803 0.435 1.00 57.69 93 SER A CA 1
ATOM 686 C C . SER A 1 93 ? -17.180 4.527 1.268 1.00 57.69 93 SER A C 1
ATOM 688 O O . SER A 1 93 ? -18.167 3.831 1.503 1.00 57.69 93 SER A O 1
ATOM 690 N N . ALA A 1 94 ? -15.959 4.183 1.696 1.00 63.34 94 ALA A N 1
ATOM 691 C CA . ALA A 1 94 ? -15.769 3.078 2.636 1.00 63.34 94 ALA A CA 1
ATOM 692 C C . ALA A 1 94 ? -16.604 3.347 3.898 1.00 63.34 94 ALA A C 1
ATOM 694 O O . ALA A 1 94 ? -16.383 4.333 4.598 1.00 63.34 94 ALA A O 1
ATOM 695 N N . GLN A 1 95 ? -17.593 2.492 4.165 1.00 73.62 95 GLN A N 1
ATOM 696 C CA . GLN A 1 95 ? -18.501 2.646 5.309 1.00 73.62 95 GLN A CA 1
ATOM 697 C C . GLN A 1 95 ? -17.921 2.092 6.616 1.00 73.62 95 GLN A C 1
ATOM 699 O O . GLN A 1 95 ? -18.593 2.099 7.646 1.00 73.62 95 GLN A O 1
ATOM 704 N N . TRP A 1 96 ? -16.688 1.587 6.594 1.00 84.19 96 TRP A N 1
ATOM 705 C CA . TRP A 1 96 ? -16.051 1.052 7.785 1.00 84.19 96 TRP A CA 1
ATOM 706 C C . TRP A 1 96 ? -15.492 2.160 8.684 1.00 84.19 96 TRP A C 1
ATOM 708 O O . TRP A 1 96 ? -15.172 3.268 8.249 1.00 84.19 96 TRP A O 1
ATOM 718 N N . GLN A 1 97 ? -15.363 1.835 9.967 1.00 88.00 97 GLN A N 1
ATOM 719 C CA . GLN A 1 97 ? -14.682 2.684 10.940 1.00 88.00 97 GLN A CA 1
ATOM 720 C C . GLN A 1 97 ? -13.166 2.695 10.706 1.00 88.00 97 GLN A C 1
ATOM 722 O O . GLN A 1 97 ? -12.614 1.754 10.125 1.00 88.00 97 GLN A O 1
ATOM 727 N N . GLU A 1 98 ? -12.535 3.776 11.168 1.00 90.94 98 GLU A N 1
ATOM 728 C CA . GLU A 1 98 ? -11.082 3.957 11.222 1.00 90.94 98 GLU A CA 1
ATOM 729 C C . GLU A 1 98 ? -10.440 2.788 11.976 1.00 90.94 98 GLU A C 1
ATOM 731 O O . GLU A 1 98 ? -10.963 2.360 13.005 1.00 90.94 98 GLU A O 1
ATOM 736 N N . ARG A 1 99 ? -9.356 2.231 11.426 1.00 92.00 99 ARG A N 1
ATOM 737 C CA . ARG A 1 99 ? -8.742 0.995 11.928 1.00 92.00 99 ARG A CA 1
ATOM 738 C C . ARG A 1 99 ? -7.273 0.894 11.551 1.00 92.00 99 ARG A C 1
ATOM 740 O O . ARG A 1 99 ? -6.841 1.418 10.522 1.00 92.00 99 ARG A O 1
ATOM 747 N N . ALA A 1 100 ? -6.524 0.164 12.362 1.00 93.19 100 ALA A N 1
ATOM 748 C CA . ALA A 1 100 ? -5.128 -0.159 12.117 1.00 93.19 100 ALA A CA 1
ATOM 749 C C . ALA A 1 100 ? -4.826 -1.579 12.604 1.00 93.19 100 ALA A C 1
ATOM 751 O O . ALA A 1 100 ? -5.535 -2.117 13.448 1.00 93.19 100 ALA A O 1
ATOM 752 N N . GLY A 1 101 ? -3.783 -2.203 12.057 1.00 94.12 101 GLY A N 1
ATOM 753 C CA . GLY A 1 101 ? -3.436 -3.589 12.388 1.00 94.12 101 GLY A CA 1
ATOM 754 C C . GLY A 1 101 ? -4.413 -4.622 11.818 1.00 94.12 101 GLY A C 1
ATOM 755 O O . GLY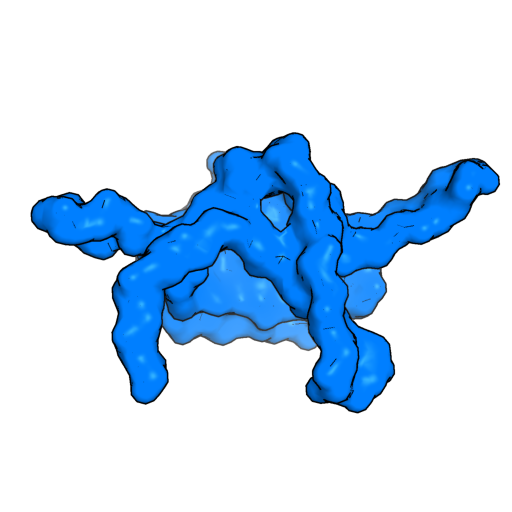 A 1 101 ? -4.415 -5.771 12.252 1.00 94.12 101 GLY A O 1
ATOM 756 N N . SER A 1 102 ? -5.248 -4.227 10.855 1.00 94.69 102 SER A N 1
ATOM 757 C CA . SER A 1 102 ? -6.123 -5.143 10.127 1.00 94.69 102 SER A CA 1
ATOM 758 C C . SER A 1 102 ? -5.326 -6.097 9.235 1.00 94.69 102 SER A C 1
ATOM 760 O O . SER A 1 102 ? -4.210 -5.803 8.805 1.00 94.69 102 SER A O 1
ATOM 762 N N . HIS A 1 103 ? -5.952 -7.213 8.873 1.00 95.94 103 HIS A N 1
ATOM 763 C CA . HIS A 1 103 ? -5.449 -8.126 7.854 1.00 95.94 103 HIS A CA 1
ATOM 764 C C . HIS A 1 103 ? -6.258 -7.967 6.572 1.00 95.94 103 HIS A C 1
ATOM 766 O O . HIS A 1 103 ? -7.487 -7.987 6.612 1.00 95.94 103 HIS A O 1
ATOM 772 N N . LEU A 1 104 ? -5.570 -7.827 5.440 1.00 94.75 104 LEU A N 1
ATOM 773 C CA . LEU A 1 104 ? -6.183 -7.808 4.117 1.00 94.75 104 LEU A CA 1
ATOM 774 C C . LEU A 1 104 ? -5.753 -9.068 3.366 1.00 94.75 104 LEU A C 1
ATOM 776 O O . LEU A 1 104 ? -4.569 -9.399 3.331 1.00 94.75 104 LEU A O 1
ATOM 780 N N . VAL A 1 105 ? -6.717 -9.782 2.794 1.00 95.44 105 VAL A N 1
ATOM 781 C CA . VAL A 1 105 ? -6.481 -11.042 2.083 1.00 95.44 105 VAL A CA 1
ATOM 782 C C . VAL A 1 105 ? -7.142 -10.976 0.717 1.00 95.44 105 VAL A C 1
ATOM 784 O O . VAL A 1 105 ? -8.311 -10.609 0.619 1.00 95.44 105 VAL A O 1
ATOM 787 N N . SER A 1 106 ? -6.404 -11.352 -0.327 1.00 94.50 106 SER A N 1
ATOM 788 C CA . SER A 1 106 ? -6.968 -11.569 -1.660 1.00 94.50 106 SER A CA 1
ATOM 789 C C . SER A 1 106 ? -7.546 -12.984 -1.762 1.00 94.50 106 SER A C 1
ATOM 791 O O . SER A 1 106 ? -6.886 -13.957 -1.390 1.00 94.50 106 SER A O 1
ATOM 793 N N . MET A 1 107 ? -8.792 -13.100 -2.222 1.00 93.00 107 MET A N 1
ATOM 794 C CA . MET A 1 107 ? -9.533 -14.353 -2.353 1.00 93.00 107 MET A CA 1
ATOM 795 C C . MET A 1 107 ? -10.391 -14.332 -3.624 1.00 93.00 107 MET A C 1
ATOM 797 O O . MET A 1 107 ? -11.480 -13.757 -3.647 1.00 93.00 107 MET A O 1
ATOM 801 N N . GLY A 1 108 ? -9.916 -15.007 -4.675 1.00 89.56 108 GLY A N 1
ATOM 802 C CA . GLY A 1 108 ? -10.557 -14.963 -5.991 1.00 89.56 108 GLY A CA 1
ATOM 803 C C . GLY A 1 108 ? -10.605 -13.528 -6.514 1.00 89.56 108 GLY A C 1
ATOM 804 O O . GLY A 1 108 ? -9.598 -12.829 -6.471 1.00 89.56 108 GLY A O 1
ATOM 805 N N . ASP A 1 109 ? -11.790 -13.077 -6.920 1.00 87.88 109 ASP A N 1
ATOM 806 C CA . ASP A 1 109 ? -12.016 -11.715 -7.430 1.00 87.88 109 ASP A CA 1
ATOM 807 C C . ASP A 1 109 ? -12.367 -10.710 -6.315 1.00 87.88 109 ASP A C 1
ATOM 809 O O . ASP A 1 109 ? -12.956 -9.657 -6.558 1.00 87.88 109 ASP A O 1
ATOM 813 N N . SER A 1 110 ? -12.111 -11.059 -5.053 1.00 89.31 110 SER A N 1
ATOM 814 C CA . SER A 1 110 ? -12.487 -10.259 -3.888 1.00 89.31 110 SER A CA 1
ATOM 815 C C . SER A 1 110 ? -11.318 -10.072 -2.935 1.00 89.31 110 SER A C 1
ATOM 817 O O . SER A 1 110 ? -10.456 -10.935 -2.800 1.00 89.31 110 SER A O 1
ATOM 819 N N . MET A 1 111 ? -11.323 -8.955 -2.210 1.00 91.50 111 MET A N 1
ATOM 820 C CA . MET A 1 111 ? -10.414 -8.730 -1.090 1.00 91.50 111 MET A CA 1
ATOM 821 C C . MET A 1 111 ? -11.207 -8.593 0.206 1.00 91.50 111 MET A C 1
ATOM 823 O O . MET A 1 111 ? -12.222 -7.898 0.259 1.00 91.50 111 MET A O 1
ATOM 827 N N . LEU A 1 112 ? -10.743 -9.267 1.255 1.00 93.25 112 LEU A N 1
ATOM 828 C CA . LEU A 1 112 ? -11.373 -9.291 2.570 1.00 93.25 112 LEU A CA 1
ATOM 829 C C . LEU A 1 112 ? -10.490 -8.563 3.577 1.00 93.25 112 LEU A C 1
ATOM 831 O O . LEU A 1 112 ? -9.354 -8.972 3.809 1.00 93.25 112 LEU A O 1
ATOM 835 N N . LEU A 1 113 ? -11.029 -7.508 4.186 1.00 92.75 113 LEU A N 1
ATOM 836 C CA . LEU A 1 113 ? -10.401 -6.789 5.292 1.00 92.75 113 LEU A CA 1
ATOM 837 C C . LEU A 1 113 ? -11.007 -7.276 6.613 1.00 92.75 113 LEU A C 1
ATOM 839 O O . LEU A 1 113 ? -12.221 -7.194 6.800 1.00 92.75 113 LEU A O 1
ATOM 843 N N . VAL A 1 114 ? -10.178 -7.784 7.524 1.00 94.19 114 VAL A N 1
ATOM 844 C CA . VAL A 1 114 ? -10.624 -8.398 8.784 1.00 94.19 114 VAL A CA 1
ATOM 845 C C . VAL A 1 114 ? -9.838 -7.842 9.970 1.00 94.19 114 VAL A C 1
ATOM 847 O O . VAL A 1 114 ? -8.613 -7.725 9.921 1.00 94.19 114 VAL A O 1
ATOM 850 N N . GLY A 1 115 ? -10.554 -7.540 11.056 1.00 92.19 115 GLY A N 1
ATOM 851 C CA . GLY A 1 115 ? -9.975 -7.033 12.302 1.00 92.19 115 GLY A CA 1
ATOM 852 C C . GLY A 1 115 ? -9.488 -5.585 12.217 1.00 92.19 115 GLY A C 1
ATOM 853 O O . GLY A 1 115 ? -9.793 -4.866 11.255 1.00 92.19 115 GLY A O 1
ATOM 854 N N . GLY A 1 116 ? -8.722 -5.190 13.236 1.00 87.06 116 GLY A N 1
ATOM 855 C CA . GLY A 1 116 ? -8.273 -3.812 13.457 1.00 87.06 116 GLY A CA 1
ATOM 856 C C . GLY A 1 116 ? -9.368 -2.878 13.949 1.00 87.06 116 GLY A C 1
ATOM 857 O O . GLY A 1 116 ? -10.532 -3.031 13.503 1.00 87.06 116 GLY A O 1
#

Foldseek 3Di:
DDDPDQDQQWDWDDPVVPDIDTQEDPVQSVVSQRFDQWAWDDPQFKIKTAWGWHDPDPPDDIDIDGWMKMFGWDADPVGIGGYNYHIDTPDPDRPDDGDGNWYWDDDVVDIDTGDD

Radius of gyration: 14.81 Å; chains: 1; bounding box: 36×32×46 Å

Secondary structure (DSSP, 8-state):
--------S--EE-SSSS--EE---GGGTTTS---BS-EEEE-SSEEEEE--EE---TTSPPEE---EEEEE-EEETTEEE-TTSS-EES-TT--SPP-SS-EEEEETTEEEEE--

Sequence (116 aa):
WTSHGSTVGQVLSSSDGAVWVNEVDYASMALLVSREHAAVASDGLQVVLAGGVRNLGEPSPEMLLRDVAVSFYHCHETGCSNAGREWTPGTRSAQWQERAGSHLVSMGDSMLLVGG